Protein AF-A0A1Q6F1T2-F1 (afdb_monomer_lite)

Secondary structure (DSSP, 8-state):
--HHHHHHHHHTSTTT-PPPP---TT-HHHHHHHHHHHHHHHTTTTTHHHHHHHHTT-HHHHTTSPEEEEEEEEETTEEEEEEEEEE-----TTGGGSPPPPHHHHHHTTTSSPPPTT-

Sequence (119 aa):
MSARDAVDAVRARSGVGMPPVDVAPGDAAAMRTAIKHERRIELAFEDHRYWDLRRWDDAGTVLNRPLRGVKVTRSGDGFAYTPFEVAKRIFDAPKMNLYPIPQAEIVKSGGVLDQNPGW

pLDDT: mean 96.22, std 2.09, range [82.12, 98.38]

Foldseek 3Di:
DDLQVVLVCVCCPPPNNHDGDPDDPPPPVVSVVVVLVSCCVVCPPVPVNQLSCLVVVNCQPPQQDFDKDWDWDDDPPDIDTDIDGPGGGDDDPPQNSDDWDPPVVCVVVVNPDDTDPPD

Radius of gyration: 20.9 Å; chains: 1; bounding box: 54×32×60 Å

Structure (mmCIF, N/CA/C/O backbone):
data_AF-A0A1Q6F1T2-F1
#
_entry.id   AF-A0A1Q6F1T2-F1
#
loop_
_atom_site.group_PDB
_atom_site.id
_atom_site.type_symbol
_atom_site.label_atom_id
_atom_site.label_alt_id
_atom_site.label_comp_id
_atom_site.label_asym_id
_atom_site.label_entity_id
_atom_site.label_seq_id
_atom_site.pdbx_PDB_ins_code
_atom_site.Cartn_x
_atom_site.Cartn_y
_atom_site.Cartn_z
_atom_site.occupancy
_atom_site.B_iso_or_equiv
_atom_site.auth_seq_id
_atom_site.auth_comp_id
_atom_site.auth_asym_id
_atom_site.auth_atom_id
_atom_site.pdbx_PDB_model_num
ATOM 1 N N . MET A 1 1 ? 17.559 -16.605 13.804 1.00 82.12 1 MET A N 1
ATOM 2 C CA . MET A 1 1 ? 17.136 -16.040 12.509 1.00 82.12 1 MET A CA 1
ATOM 3 C C . MET A 1 1 ? 16.852 -14.563 12.716 1.00 82.12 1 MET A C 1
ATOM 5 O O . MET A 1 1 ? 16.013 -14.231 13.545 1.00 82.12 1 MET A O 1
ATOM 9 N N . SER A 1 2 ? 17.609 -13.696 12.051 1.00 94.88 2 SER A N 1
ATOM 10 C CA . SER A 1 2 ? 17.431 -12.243 12.065 1.00 94.88 2 SER A CA 1
ATOM 11 C C . SER A 1 2 ? 16.354 -11.797 11.061 1.00 94.88 2 SER A C 1
ATOM 13 O O . SER A 1 2 ? 15.929 -12.573 10.206 1.00 94.88 2 SER A O 1
ATOM 15 N N . ALA A 1 3 ? 15.922 -10.531 11.128 1.00 95.12 3 ALA A N 1
ATOM 16 C CA . ALA A 1 3 ? 15.012 -9.967 10.125 1.00 95.12 3 ALA A CA 1
ATOM 17 C C . ALA A 1 3 ? 15.621 -9.967 8.709 1.00 95.12 3 ALA A C 1
ATOM 19 O O . ALA A 1 3 ? 14.894 -10.125 7.731 1.00 95.12 3 ALA A O 1
ATOM 20 N N . ARG A 1 4 ? 16.950 -9.807 8.607 1.00 96.69 4 ARG A N 1
ATOM 21 C CA . ARG A 1 4 ? 17.692 -9.915 7.346 1.00 96.69 4 ARG A CA 1
ATOM 22 C C . ARG A 1 4 ? 17.634 -11.339 6.818 1.00 96.69 4 ARG A C 1
ATOM 24 O O . ARG A 1 4 ? 17.192 -11.527 5.694 1.00 96.69 4 ARG A O 1
ATOM 31 N N . ASP A 1 5 ? 17.970 -12.317 7.658 1.00 96.75 5 ASP A N 1
ATOM 32 C CA . ASP A 1 5 ? 17.971 -13.733 7.271 1.00 96.75 5 ASP A CA 1
ATOM 33 C C . ASP A 1 5 ? 16.596 -14.155 6.729 1.00 96.75 5 ASP A C 1
ATOM 35 O O . ASP A 1 5 ? 16.512 -14.885 5.748 1.00 96.75 5 ASP A O 1
ATOM 39 N N . ALA A 1 6 ? 15.512 -13.672 7.348 1.00 97.31 6 ALA A N 1
ATOM 40 C CA . ALA A 1 6 ? 14.150 -13.983 6.924 1.00 97.31 6 ALA A CA 1
ATOM 41 C C . ALA A 1 6 ? 13.793 -13.383 5.550 1.00 97.31 6 ALA A C 1
ATOM 43 O O . ALA A 1 6 ? 13.179 -14.062 4.731 1.00 97.31 6 ALA A O 1
ATOM 44 N N . VAL A 1 7 ? 14.176 -12.129 5.281 1.00 97.00 7 VAL A N 1
ATOM 45 C CA . VAL A 1 7 ? 13.961 -11.490 3.967 1.00 97.00 7 VAL A CA 1
ATOM 46 C C . VAL A 1 7 ? 14.827 -12.147 2.896 1.00 97.00 7 VAL A C 1
ATOM 48 O O . VAL A 1 7 ? 14.341 -12.449 1.808 1.00 97.00 7 VAL A O 1
ATOM 51 N N . ASP A 1 8 ? 16.090 -12.422 3.212 1.00 97.44 8 ASP A N 1
ATOM 52 C CA . ASP A 1 8 ? 17.028 -13.037 2.276 1.00 97.44 8 ASP A CA 1
ATOM 53 C C . ASP A 1 8 ? 16.627 -14.477 1.933 1.00 97.44 8 ASP A C 1
ATOM 55 O O . ASP A 1 8 ? 16.808 -14.898 0.793 1.00 97.44 8 ASP A O 1
ATOM 59 N N . ALA A 1 9 ? 15.988 -15.207 2.854 1.00 97.75 9 ALA A N 1
ATOM 60 C CA . ALA A 1 9 ? 15.413 -16.519 2.563 1.00 97.75 9 ALA A CA 1
ATOM 61 C C . ALA A 1 9 ? 14.307 -16.462 1.490 1.00 97.75 9 ALA A C 1
ATOM 63 O O . ALA A 1 9 ? 14.241 -17.348 0.638 1.00 97.75 9 ALA A O 1
ATOM 64 N N . VAL A 1 10 ? 13.467 -15.418 1.491 1.00 97.31 10 VAL A N 1
ATOM 65 C CA . VAL A 1 10 ? 12.441 -15.207 0.449 1.00 97.31 10 VAL A CA 1
ATOM 66 C C . VAL A 1 10 ? 13.103 -14.868 -0.887 1.00 97.31 10 VAL A C 1
ATOM 68 O O . VAL A 1 10 ? 12.782 -15.465 -1.913 1.00 97.31 10 VAL A O 1
ATOM 71 N N . ARG A 1 11 ? 14.080 -13.957 -0.869 1.00 98.00 11 ARG A N 1
ATOM 72 C CA . ARG A 1 11 ? 14.800 -13.494 -2.068 1.00 98.00 11 ARG A CA 1
ATOM 73 C C . ARG A 1 11 ? 15.612 -14.607 -2.732 1.00 98.00 11 ARG A C 1
ATOM 75 O O . ARG A 1 11 ? 15.664 -14.685 -3.959 1.00 98.00 11 ARG A O 1
ATOM 82 N N . ALA A 1 12 ? 16.196 -15.495 -1.931 1.00 97.88 12 ALA A N 1
ATOM 83 C CA . ALA A 1 12 ? 16.988 -16.634 -2.386 1.00 97.88 12 ALA A CA 1
ATOM 84 C C . ALA A 1 12 ? 16.146 -17.860 -2.790 1.00 97.88 12 ALA A C 1
ATOM 86 O O . ALA A 1 12 ? 16.720 -18.863 -3.224 1.00 97.88 12 ALA A O 1
ATOM 87 N N . ARG A 1 13 ? 14.808 -17.817 -2.661 1.00 97.81 13 ARG A N 1
ATOM 88 C CA . ARG A 1 13 ? 13.924 -18.923 -3.060 1.00 97.81 13 ARG A CA 1
ATOM 89 C C . ARG A 1 13 ? 14.219 -19.350 -4.501 1.00 97.81 13 ARG A C 1
ATOM 91 O O . ARG A 1 13 ? 14.398 -18.515 -5.392 1.00 97.81 13 ARG A O 1
ATOM 98 N N . SER A 1 14 ? 14.236 -20.663 -4.738 1.00 96.69 14 SER A N 1
ATOM 99 C CA . SER A 1 14 ? 14.409 -21.225 -6.081 1.00 96.69 14 SER A CA 1
ATOM 100 C C . SER A 1 14 ? 13.359 -20.654 -7.044 1.00 96.69 14 SER A C 1
ATOM 102 O O . SER A 1 14 ? 12.171 -20.622 -6.723 1.00 96.69 14 SER A O 1
ATOM 104 N N . GLY A 1 15 ? 13.805 -20.158 -8.199 1.00 93.12 15 GLY A N 1
ATOM 105 C CA . GLY A 1 15 ? 12.963 -19.458 -9.177 1.00 93.12 15 GLY A CA 1
ATOM 106 C C . GLY A 1 15 ? 12.859 -17.937 -8.988 1.00 93.12 15 GLY A C 1
ATOM 107 O O . GLY A 1 15 ? 12.421 -17.265 -9.916 1.00 93.12 15 GLY A O 1
ATOM 108 N N . VAL A 1 16 ? 13.291 -17.386 -7.845 1.00 95.31 16 VAL A N 1
ATOM 109 C CA . VAL A 1 16 ? 13.420 -15.931 -7.621 1.00 95.31 16 VAL A CA 1
ATOM 110 C C . VAL A 1 16 ? 14.868 -15.490 -7.816 1.00 95.31 16 VAL A C 1
ATOM 112 O O . VAL A 1 16 ? 15.145 -14.667 -8.684 1.00 95.31 16 VAL A O 1
ATOM 115 N N . GLY A 1 17 ? 15.799 -16.063 -7.042 1.00 95.12 17 GLY A N 1
ATOM 116 C CA . GLY A 1 17 ? 17.241 -15.844 -7.209 1.00 95.12 17 GLY A CA 1
ATOM 117 C C . GLY A 1 17 ? 17.696 -14.383 -7.089 1.00 95.12 17 GLY A C 1
ATOM 118 O O . GLY A 1 17 ? 18.643 -13.981 -7.763 1.00 95.12 17 GLY A O 1
ATOM 119 N N . MET A 1 18 ? 17.024 -13.574 -6.267 1.00 96.88 18 MET A N 1
ATOM 120 C CA . MET A 1 18 ? 17.406 -12.180 -6.045 1.00 96.88 18 MET A CA 1
ATOM 121 C C . MET A 1 18 ? 18.616 -12.078 -5.102 1.00 96.88 18 MET A C 1
ATOM 123 O O . MET A 1 18 ? 18.746 -12.885 -4.179 1.00 96.88 18 MET A O 1
ATOM 127 N N . PRO A 1 19 ? 19.493 -11.069 -5.280 1.00 97.38 19 PRO A N 1
ATOM 128 C CA . PRO A 1 19 ? 20.616 -10.855 -4.371 1.00 97.38 19 PRO A CA 1
ATOM 129 C C . PRO A 1 19 ? 20.118 -10.532 -2.953 1.00 97.38 19 PRO A C 1
ATOM 131 O O . PRO A 1 19 ? 19.004 -10.015 -2.818 1.00 97.38 19 PRO A O 1
ATOM 134 N N . PRO A 1 20 ? 20.924 -10.761 -1.902 1.00 97.31 20 PRO A N 1
ATOM 135 C CA . PRO A 1 20 ? 20.586 -10.355 -0.539 1.00 97.31 20 PRO A CA 1
ATOM 136 C C . PRO A 1 20 ? 20.220 -8.871 -0.435 1.00 97.31 20 PRO A C 1
ATOM 138 O O . PRO A 1 20 ? 20.602 -8.054 -1.276 1.00 97.31 20 PRO A O 1
ATOM 141 N N . VAL A 1 21 ? 19.462 -8.515 0.597 1.00 96.81 21 VAL A N 1
ATOM 142 C CA . VAL A 1 21 ? 19.026 -7.140 0.831 1.00 96.81 21 VAL A CA 1
ATOM 143 C C . VAL A 1 21 ? 20.220 -6.210 1.077 1.00 96.81 21 VAL A C 1
ATOM 145 O O . VAL A 1 21 ? 21.026 -6.407 1.992 1.00 96.81 21 VAL A O 1
ATOM 148 N N . ASP A 1 22 ? 20.312 -5.154 0.273 1.00 96.19 22 ASP A N 1
ATOM 149 C CA . ASP A 1 22 ? 21.367 -4.146 0.373 1.00 96.19 22 ASP A CA 1
ATOM 150 C C . ASP A 1 22 ? 20.951 -3.021 1.332 1.00 96.19 22 ASP A C 1
ATOM 152 O O . ASP A 1 22 ? 20.367 -2.008 0.953 1.00 96.19 22 ASP A O 1
ATOM 156 N N . VAL A 1 23 ? 21.164 -3.263 2.623 1.00 96.81 23 VAL A N 1
ATOM 157 C CA . VAL A 1 23 ? 20.907 -2.316 3.716 1.00 96.81 23 VAL A CA 1
ATOM 158 C C . VAL A 1 23 ? 22.107 -2.364 4.656 1.00 96.81 23 VAL A C 1
ATOM 160 O O . VAL A 1 23 ? 22.634 -3.444 4.917 1.00 96.81 23 VAL A O 1
ATOM 163 N N . ALA A 1 24 ? 22.545 -1.233 5.204 1.00 95.25 24 ALA A N 1
ATOM 164 C CA . ALA A 1 24 ? 23.640 -1.228 6.170 1.00 95.25 24 ALA A CA 1
ATOM 165 C C . ALA A 1 24 ? 23.248 -1.965 7.474 1.00 95.25 24 ALA A C 1
ATOM 167 O O . ALA A 1 24 ? 22.119 -1.814 7.956 1.00 95.25 24 ALA A O 1
ATOM 168 N N . PRO A 1 25 ? 24.146 -2.759 8.089 1.00 93.19 25 PRO A N 1
ATOM 169 C CA . PRO A 1 25 ? 23.900 -3.330 9.411 1.00 93.19 25 PRO A CA 1
ATOM 170 C C . PRO A 1 25 ? 23.560 -2.243 10.441 1.00 93.19 25 PRO A C 1
ATOM 172 O O . PRO A 1 25 ? 24.226 -1.215 10.510 1.00 93.19 25 PRO A O 1
ATOM 175 N N . GLY A 1 26 ? 22.521 -2.472 11.248 1.00 93.50 26 GLY A N 1
ATOM 176 C CA . GLY A 1 26 ? 22.069 -1.526 12.276 1.00 93.50 26 GLY A CA 1
ATOM 177 C C . GLY A 1 26 ? 21.070 -0.461 11.801 1.00 93.50 26 GLY A C 1
ATOM 178 O O . GLY A 1 26 ? 20.402 0.134 12.645 1.00 93.50 26 GLY A O 1
ATOM 179 N N . ASP A 1 27 ? 20.875 -0.264 10.491 1.00 97.25 27 ASP A N 1
ATOM 180 C CA . ASP A 1 27 ? 19.866 0.674 9.980 1.00 97.25 27 ASP A CA 1
ATOM 181 C C . ASP A 1 27 ? 18.462 0.045 9.975 1.00 97.25 27 ASP A C 1
ATOM 183 O O . ASP A 1 27 ? 17.975 -0.522 8.990 1.00 97.25 27 ASP A O 1
ATOM 187 N N . ALA A 1 28 ? 17.787 0.145 11.119 1.00 96.38 28 ALA A N 1
ATOM 188 C CA . ALA A 1 28 ? 16.448 -0.403 11.301 1.00 96.38 28 ALA A CA 1
ATOM 189 C C . ALA A 1 28 ? 15.386 0.263 10.402 1.00 96.38 28 ALA A C 1
ATOM 191 O O . ALA A 1 28 ? 14.395 -0.382 10.046 1.00 96.38 28 ALA A O 1
ATOM 192 N N . ALA A 1 29 ? 15.562 1.536 10.032 1.00 97.19 29 ALA A N 1
ATOM 193 C CA . ALA A 1 29 ? 14.598 2.272 9.217 1.00 97.19 29 ALA A CA 1
ATOM 194 C C . ALA A 1 29 ? 14.692 1.859 7.741 1.00 97.19 29 ALA A C 1
ATOM 196 O O . ALA A 1 29 ? 13.666 1.556 7.113 1.00 97.19 29 ALA A O 1
ATOM 197 N N . ALA A 1 30 ? 15.912 1.758 7.209 1.00 97.81 30 ALA A N 1
ATOM 198 C CA . ALA A 1 30 ? 16.151 1.218 5.876 1.00 97.81 30 ALA A CA 1
ATOM 199 C C . ALA A 1 30 ? 15.716 -0.250 5.795 1.00 97.81 30 ALA A C 1
ATOM 201 O O . ALA A 1 30 ? 15.004 -0.629 4.863 1.00 97.81 30 ALA A O 1
ATOM 202 N N . MET A 1 31 ? 16.016 -1.056 6.822 1.00 97.94 31 MET A N 1
ATOM 203 C CA . MET A 1 31 ? 15.585 -2.455 6.863 1.00 97.94 31 MET A CA 1
ATOM 204 C C . MET A 1 31 ? 14.056 -2.579 6.873 1.00 97.94 31 MET A C 1
ATOM 206 O O . MET A 1 31 ? 13.490 -3.399 6.151 1.00 97.94 31 MET A O 1
ATOM 210 N N . ARG A 1 32 ? 13.350 -1.727 7.631 1.00 97.75 32 ARG A N 1
ATOM 211 C CA . ARG A 1 32 ? 11.879 -1.683 7.616 1.00 97.75 32 ARG A CA 1
ATOM 212 C C . ARG A 1 32 ? 11.344 -1.324 6.233 1.00 97.75 32 ARG A C 1
ATOM 214 O O . ARG A 1 32 ? 10.374 -1.933 5.790 1.00 97.75 32 ARG A O 1
ATOM 221 N N . THR A 1 33 ? 11.967 -0.371 5.547 1.00 97.81 33 THR A N 1
ATOM 222 C CA . THR A 1 33 ? 11.594 0.006 4.175 1.00 97.81 33 THR A CA 1
ATOM 223 C C . THR A 1 33 ? 11.779 -1.160 3.205 1.00 97.81 33 THR A C 1
ATOM 225 O O . THR A 1 33 ? 10.863 -1.451 2.433 1.00 97.81 33 THR A O 1
ATOM 228 N N . ALA A 1 34 ? 12.900 -1.878 3.298 1.00 98.00 34 ALA A N 1
ATOM 229 C CA . ALA A 1 34 ? 13.157 -3.068 2.493 1.00 98.00 34 ALA A CA 1
ATOM 230 C C . ALA A 1 34 ? 12.123 -4.176 2.756 1.00 98.00 34 ALA A C 1
ATOM 232 O O . ALA A 1 34 ? 11.548 -4.707 1.812 1.00 98.00 34 ALA A O 1
ATOM 233 N N . ILE A 1 35 ? 11.782 -4.447 4.022 1.00 98.12 35 ILE A N 1
ATOM 234 C CA . ILE A 1 35 ? 10.733 -5.418 4.388 1.00 98.12 35 ILE A CA 1
ATOM 235 C C . ILE A 1 35 ? 9.371 -5.016 3.806 1.00 98.12 35 ILE A C 1
ATOM 237 O O . ILE A 1 35 ? 8.666 -5.851 3.238 1.00 98.12 35 ILE A O 1
ATOM 241 N N . LYS A 1 36 ? 8.983 -3.736 3.924 1.00 98.12 36 LYS A N 1
ATOM 242 C CA . LYS A 1 36 ? 7.726 -3.229 3.346 1.00 98.12 36 LYS A CA 1
ATOM 243 C C . LYS A 1 36 ? 7.703 -3.382 1.818 1.00 98.12 36 LYS A C 1
ATOM 245 O O . LYS A 1 36 ? 6.632 -3.615 1.253 1.00 98.12 36 LYS A O 1
ATOM 250 N N . HIS A 1 37 ? 8.850 -3.218 1.155 1.00 97.62 37 HIS A N 1
ATOM 251 C CA . HIS A 1 37 ? 8.992 -3.422 -0.284 1.00 97.62 37 HIS A CA 1
ATOM 252 C C . HIS A 1 37 ? 8.860 -4.902 -0.653 1.00 97.62 37 HIS A C 1
ATOM 254 O O . HIS A 1 37 ? 7.999 -5.232 -1.462 1.00 97.62 37 HIS A O 1
ATOM 260 N N . GLU A 1 38 ? 9.633 -5.783 -0.016 1.00 98.12 38 GLU A N 1
ATOM 261 C CA . GLU A 1 38 ? 9.618 -7.225 -0.286 1.00 98.12 38 GLU A CA 1
ATOM 262 C C . GLU A 1 38 ? 8.208 -7.798 -0.112 1.00 98.12 38 GLU A C 1
ATOM 264 O O . GLU A 1 38 ? 7.670 -8.433 -1.013 1.00 98.12 38 GLU A O 1
ATOM 269 N N . ARG A 1 39 ? 7.536 -7.448 0.993 1.00 98.38 39 ARG A N 1
ATOM 270 C CA . ARG A 1 39 ? 6.165 -7.893 1.274 1.00 98.38 39 ARG A CA 1
ATOM 271 C C . ARG A 1 39 ? 5.153 -7.433 0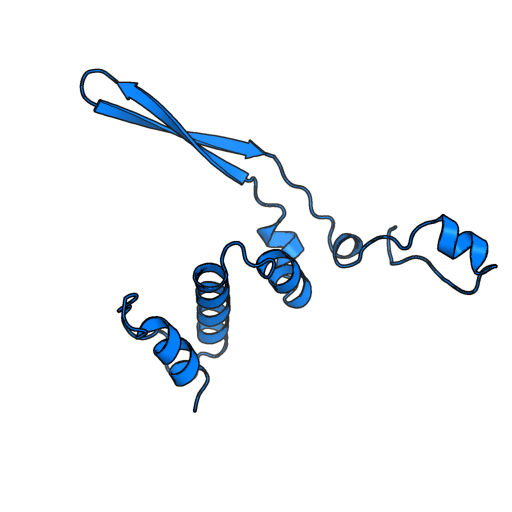.221 1.00 98.38 39 ARG A C 1
ATOM 273 O O . ARG A 1 39 ? 4.187 -8.138 -0.044 1.00 98.38 39 ARG A O 1
ATOM 280 N N . ARG A 1 40 ? 5.350 -6.253 -0.378 1.00 97.94 40 ARG A N 1
ATOM 281 C CA . ARG A 1 40 ? 4.485 -5.751 -1.457 1.00 97.94 40 ARG A CA 1
ATOM 282 C C . ARG A 1 40 ? 4.647 -6.571 -2.738 1.00 97.94 40 ARG A C 1
ATOM 284 O O . ARG A 1 40 ? 3.664 -6.704 -3.461 1.00 97.94 40 ARG A O 1
ATOM 291 N N . ILE A 1 41 ? 5.869 -6.998 -3.049 1.00 97.12 41 ILE A N 1
ATOM 292 C CA . ILE A 1 41 ? 6.179 -7.729 -4.280 1.00 97.12 41 ILE A CA 1
ATOM 293 C C . ILE A 1 41 ? 5.781 -9.194 -4.138 1.00 97.12 41 ILE A C 1
ATOM 295 O O . ILE A 1 41 ? 5.044 -9.693 -4.980 1.00 97.12 41 ILE A O 1
ATOM 299 N N . GLU A 1 42 ? 6.214 -9.844 -3.058 1.00 97.62 42 GLU A N 1
ATOM 300 C CA . GLU A 1 42 ? 5.994 -11.275 -2.833 1.00 97.62 42 GLU A CA 1
ATOM 301 C C . GLU A 1 42 ? 4.505 -11.620 -2.718 1.00 97.62 42 GLU A C 1
ATOM 303 O O . GLU A 1 42 ? 4.080 -12.618 -3.276 1.00 97.62 42 GLU A O 1
ATOM 308 N N . LEU A 1 43 ? 3.713 -10.774 -2.048 1.00 98.12 43 LEU A N 1
ATOM 309 C CA . LEU A 1 43 ? 2.288 -11.020 -1.781 1.00 98.12 43 LEU A CA 1
ATOM 310 C C . LEU A 1 43 ? 1.367 -10.159 -2.661 1.00 98.12 43 LEU A C 1
ATOM 312 O O . LEU A 1 43 ? 0.286 -9.716 -2.244 1.00 98.12 43 LEU A O 1
ATOM 316 N N . ALA A 1 44 ? 1.834 -9.811 -3.860 1.00 97.81 44 ALA A N 1
ATOM 317 C CA . ALA A 1 44 ? 1.041 -9.037 -4.801 1.00 97.81 44 ALA A CA 1
ATOM 318 C C . ALA A 1 44 ? -0.219 -9.823 -5.203 1.00 97.81 44 ALA A C 1
ATOM 320 O O . ALA A 1 44 ? -0.140 -10.981 -5.586 1.00 97.81 44 ALA A O 1
ATOM 321 N N . PHE A 1 45 ? -1.378 -9.158 -5.161 1.00 97.31 45 PHE A N 1
ATOM 322 C CA . PHE A 1 45 ? -2.696 -9.741 -5.468 1.00 97.31 45 PHE A CA 1
ATOM 323 C C . PHE A 1 45 ? -3.231 -10.773 -4.455 1.00 97.31 45 PHE A C 1
ATOM 325 O O . PHE A 1 45 ? -4.211 -11.449 -4.743 1.00 97.31 45 PHE A O 1
ATOM 332 N N . GLU A 1 46 ? -2.683 -10.806 -3.237 1.00 98.19 46 GLU A N 1
ATOM 333 C CA . GLU A 1 46 ? -3.132 -11.688 -2.141 1.00 98.19 46 GLU A CA 1
ATOM 334 C C . GLU A 1 46 ? -3.811 -10.920 -0.988 1.00 98.19 46 GLU A C 1
ATOM 336 O O . GLU A 1 46 ? -3.660 -11.241 0.184 1.00 98.19 46 GLU A O 1
ATOM 341 N N . ASP A 1 47 ? -4.509 -9.825 -1.300 1.00 96.88 47 ASP A N 1
ATOM 342 C CA . ASP A 1 47 ? -5.258 -8.988 -0.339 1.00 96.88 47 ASP A CA 1
ATOM 343 C C . ASP A 1 47 ? -4.449 -8.394 0.842 1.00 96.88 47 ASP A C 1
ATOM 345 O O . ASP A 1 47 ? -4.995 -7.851 1.796 1.00 96.88 47 ASP A O 1
ATOM 349 N N . HIS A 1 48 ? -3.117 -8.392 0.793 1.00 98.25 48 HIS A N 1
ATOM 350 C CA . HIS A 1 48 ? -2.313 -7.850 1.897 1.00 98.25 48 HIS A CA 1
ATOM 351 C C . HIS A 1 48 ? -2.099 -6.335 1.839 1.00 98.25 48 HIS A C 1
ATOM 353 O O . HIS A 1 48 ? -2.056 -5.659 2.872 1.00 98.25 48 HIS A O 1
ATOM 359 N N . ARG A 1 49 ? -1.959 -5.773 0.633 1.00 97.19 49 ARG A N 1
ATOM 360 C CA . ARG A 1 49 ? -1.445 -4.405 0.452 1.00 97.19 49 ARG A CA 1
ATOM 361 C C . ARG A 1 49 ? -2.310 -3.339 1.122 1.00 97.19 49 ARG A C 1
ATOM 363 O O . ARG A 1 49 ? -1.767 -2.363 1.637 1.00 97.19 49 ARG A O 1
ATOM 370 N N . TYR A 1 50 ? -3.629 -3.503 1.093 1.00 95.75 50 TYR A N 1
ATOM 371 C CA . TYR A 1 50 ? -4.553 -2.530 1.668 1.00 95.75 50 TYR A CA 1
ATOM 372 C C . TYR A 1 50 ? -4.408 -2.454 3.194 1.00 95.75 50 TYR A C 1
ATOM 374 O O . TYR A 1 50 ? -4.230 -1.370 3.755 1.00 95.75 50 TYR A O 1
ATOM 382 N N . TRP A 1 51 ? -4.384 -3.610 3.858 1.00 97.06 51 TRP A N 1
ATOM 383 C CA . TRP A 1 51 ? -4.225 -3.713 5.308 1.00 97.06 51 TRP A CA 1
ATOM 384 C C . TRP A 1 51 ? -2.826 -3.323 5.780 1.00 97.06 51 TRP A C 1
ATOM 386 O O . TRP A 1 51 ? -2.688 -2.646 6.798 1.00 97.06 51 TRP A O 1
ATOM 396 N N . ASP A 1 52 ? -1.794 -3.686 5.016 1.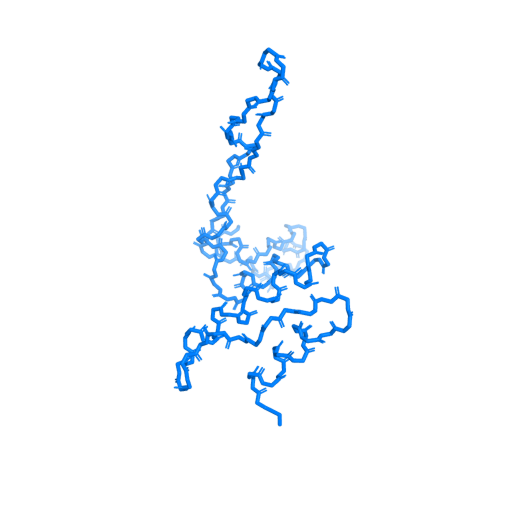00 98.38 52 ASP A N 1
ATOM 397 C CA . ASP A 1 52 ? -0.411 -3.302 5.292 1.00 98.38 52 ASP A CA 1
ATOM 398 C C . ASP A 1 52 ? -0.233 -1.783 5.332 1.00 98.38 52 ASP A C 1
ATOM 400 O O . ASP A 1 52 ? 0.369 -1.252 6.261 1.00 98.38 52 ASP A O 1
ATOM 404 N N . LEU A 1 53 ? -0.808 -1.063 4.369 1.00 97.75 53 LEU A N 1
ATOM 405 C CA . LEU A 1 53 ? -0.721 0.394 4.341 1.00 97.75 53 LEU A CA 1
ATOM 406 C C . LEU A 1 53 ? -1.455 1.054 5.513 1.00 97.75 53 LEU A C 1
ATOM 408 O O . LEU A 1 53 ? -0.946 2.030 6.057 1.00 97.75 53 LEU A O 1
ATOM 412 N N . ARG A 1 54 ? -2.616 0.526 5.919 1.00 96.56 54 ARG A N 1
ATOM 413 C CA . ARG A 1 54 ? -3.393 1.056 7.054 1.00 96.56 54 ARG A CA 1
ATOM 414 C C . ARG A 1 54 ? -2.663 0.854 8.378 1.00 96.56 54 ARG A C 1
ATOM 416 O O . ARG A 1 54 ? -2.483 1.804 9.126 1.00 96.56 54 ARG A O 1
ATOM 423 N N . ARG A 1 55 ? -2.180 -0.362 8.654 1.00 96.81 55 ARG A N 1
ATOM 424 C CA . ARG A 1 55 ? -1.494 -0.672 9.926 1.00 96.81 55 ARG A CA 1
ATOM 425 C C . ARG A 1 55 ? -0.125 -0.002 10.065 1.00 96.81 55 ARG A C 1
ATOM 427 O O . ARG A 1 55 ? 0.416 0.059 11.163 1.00 96.81 55 ARG A O 1
ATOM 434 N N . TRP A 1 56 ? 0.467 0.430 8.954 1.00 97.00 56 TRP A N 1
ATOM 435 C CA . TRP A 1 56 ? 1.717 1.189 8.939 1.00 97.00 56 TRP A CA 1
ATOM 436 C C . TRP A 1 56 ? 1.515 2.703 8.899 1.00 97.00 56 TRP A C 1
ATOM 438 O O . TRP A 1 56 ? 2.515 3.411 8.869 1.00 97.00 56 TRP A O 1
ATOM 448 N N . ASP A 1 57 ? 0.263 3.167 8.865 1.00 95.94 57 ASP A N 1
ATOM 449 C CA . ASP A 1 57 ? -0.111 4.573 8.675 1.00 95.94 57 ASP A CA 1
ATOM 450 C C . ASP A 1 57 ? 0.436 5.203 7.372 1.00 95.94 57 ASP A C 1
ATOM 452 O O . ASP A 1 57 ? 0.557 6.412 7.211 1.00 95.94 57 ASP A O 1
ATOM 456 N N . ASP A 1 58 ? 0.726 4.366 6.372 1.00 97.38 58 ASP A N 1
ATOM 457 C CA . ASP A 1 58 ? 1.200 4.802 5.055 1.00 97.38 58 ASP A CA 1
ATOM 458 C C . ASP A 1 58 ? 0.032 5.084 4.088 1.00 97.38 58 ASP A C 1
ATOM 460 O O . ASP A 1 58 ? 0.234 5.632 2.998 1.00 97.38 58 ASP A O 1
ATOM 464 N N . ALA A 1 59 ? -1.192 4.671 4.439 1.00 97.19 59 ALA A N 1
ATOM 465 C CA . ALA A 1 59 ? -2.361 4.702 3.560 1.00 97.19 59 ALA A CA 1
ATOM 466 C C . ALA A 1 59 ? -2.683 6.115 3.051 1.00 97.19 59 ALA A C 1
ATOM 468 O O . ALA A 1 59 ? -2.828 6.297 1.840 1.00 97.19 59 ALA A O 1
ATOM 469 N N . GLY A 1 60 ? -2.676 7.122 3.933 1.00 96.56 60 GLY A N 1
ATOM 470 C CA . GLY A 1 60 ? -2.901 8.524 3.563 1.00 96.56 60 GLY A CA 1
ATOM 471 C C . GLY A 1 60 ? -1.885 9.059 2.550 1.00 96.56 60 GLY A C 1
ATOM 472 O O . GLY A 1 60 ? -2.222 9.888 1.712 1.00 96.56 60 GLY A O 1
ATOM 473 N N . THR A 1 61 ? -0.660 8.532 2.534 1.00 96.25 61 THR A N 1
ATOM 474 C CA . THR A 1 61 ? 0.353 8.938 1.548 1.00 96.25 61 THR A CA 1
ATOM 475 C C . THR A 1 61 ? 0.267 8.112 0.266 1.00 96.25 61 THR A C 1
ATOM 477 O O . THR A 1 61 ? 0.353 8.643 -0.840 1.00 96.25 61 THR A O 1
ATOM 480 N N . VAL A 1 62 ? 0.145 6.789 0.380 1.00 96.44 62 VAL A N 1
ATOM 481 C CA . VAL A 1 62 ? 0.285 5.870 -0.760 1.00 96.44 62 VAL A CA 1
ATOM 482 C C . VAL A 1 62 ? -1.016 5.725 -1.546 1.00 96.44 62 VAL A C 1
ATOM 484 O O . VAL A 1 62 ? -0.971 5.614 -2.777 1.00 96.44 62 VAL A O 1
ATOM 487 N N . LEU A 1 63 ? -2.169 5.714 -0.873 1.00 96.38 63 LEU A N 1
ATOM 488 C CA . LEU A 1 63 ? -3.473 5.542 -1.518 1.00 96.38 63 LEU A CA 1
ATOM 489 C C . LEU A 1 63 ? -4.017 6.843 -2.119 1.00 96.38 63 LEU A C 1
ATOM 491 O O . LEU A 1 63 ? -4.821 6.755 -3.036 1.00 96.38 63 LEU A O 1
ATOM 495 N N . ASN A 1 64 ? -3.502 8.014 -1.725 1.00 96.88 64 ASN A N 1
ATOM 496 C CA . ASN A 1 64 ? -3.805 9.297 -2.381 1.00 96.88 64 ASN A CA 1
ATOM 497 C C . ASN A 1 64 ? -3.009 9.555 -3.673 1.00 96.88 64 ASN A C 1
ATOM 499 O O . ASN A 1 64 ? -3.316 10.484 -4.417 1.00 96.88 64 ASN A O 1
ATOM 503 N N . ARG A 1 65 ? -1.986 8.749 -3.990 1.00 96.38 65 ARG A N 1
ATOM 504 C CA . ARG A 1 65 ? -1.265 8.890 -5.269 1.00 96.38 65 ARG A CA 1
ATOM 505 C C . ARG A 1 65 ? -2.178 8.474 -6.428 1.00 96.38 65 ARG A C 1
ATOM 507 O O . ARG A 1 65 ? -2.843 7.440 -6.297 1.00 96.38 65 ARG A O 1
ATOM 514 N N . PRO A 1 66 ? -2.185 9.179 -7.570 1.00 95.75 66 PRO A N 1
ATOM 515 C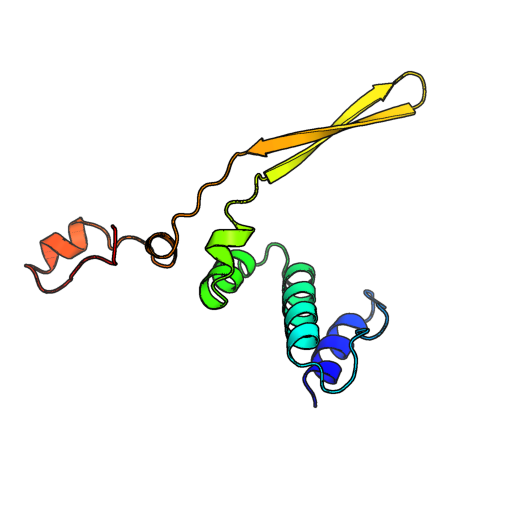 CA . PRO A 1 66 ? -2.953 8.748 -8.732 1.00 95.75 66 PRO A CA 1
ATOM 516 C C . PRO A 1 66 ? -2.483 7.367 -9.191 1.00 95.75 66 PRO A C 1
ATOM 518 O O . PRO A 1 66 ? -1.289 7.051 -9.154 1.00 95.75 66 PRO A O 1
ATOM 521 N N . LEU A 1 67 ? -3.429 6.528 -9.608 1.00 95.56 67 LEU A N 1
ATOM 522 C CA . LEU A 1 67 ? -3.090 5.290 -10.293 1.00 95.56 67 LEU A CA 1
ATOM 523 C C . LEU A 1 67 ? -2.592 5.660 -11.689 1.00 95.56 67 LEU A C 1
ATOM 525 O O . LEU A 1 67 ? -3.276 6.375 -12.418 1.00 95.56 67 LEU A O 1
ATOM 529 N N . ARG A 1 68 ? -1.400 5.192 -12.053 1.00 96.56 68 ARG A N 1
ATOM 530 C CA . ARG A 1 68 ? -0.777 5.487 -13.345 1.00 96.56 68 ARG A CA 1
ATOM 531 C C . ARG A 1 68 ? -0.737 4.247 -14.219 1.00 96.56 68 ARG A C 1
ATOM 533 O O . ARG A 1 68 ? -0.537 3.142 -13.724 1.00 96.56 68 ARG A O 1
ATOM 540 N N . GLY A 1 69 ? -0.899 4.468 -15.514 1.00 97.12 69 GLY A N 1
ATOM 541 C CA . GLY A 1 69 ? -0.769 3.473 -16.566 1.00 97.12 69 GLY A CA 1
ATOM 542 C C . GLY A 1 69 ? 0.084 4.024 -17.700 1.00 97.12 69 GLY A C 1
ATOM 543 O O . GLY A 1 69 ? 0.499 5.184 -17.679 1.00 97.12 69 GLY A O 1
ATOM 544 N N . VAL A 1 70 ? 0.346 3.186 -18.696 1.00 97.88 70 VAL A N 1
ATOM 545 C CA . VAL A 1 70 ? 1.086 3.572 -19.897 1.00 97.88 70 VAL A CA 1
ATOM 546 C C . VAL A 1 70 ? 0.231 3.240 -21.108 1.00 97.88 70 VAL A C 1
ATOM 548 O O . VAL A 1 70 ? -0.209 2.104 -21.271 1.00 97.88 70 VAL A O 1
ATOM 551 N N . LYS A 1 71 ? -0.031 4.244 -21.944 1.00 97.06 71 LYS A N 1
ATOM 552 C CA . LYS A 1 71 ? -0.678 4.071 -23.240 1.00 97.06 71 LYS A CA 1
ATOM 553 C C . LYS A 1 71 ? 0.395 3.728 -24.259 1.00 97.06 71 LYS A C 1
ATOM 555 O O . LYS A 1 71 ? 1.354 4.481 -24.407 1.00 97.06 71 LYS A O 1
ATOM 560 N N . VAL A 1 72 ? 0.221 2.604 -24.940 1.00 97.06 72 VAL A N 1
ATOM 561 C CA . VAL A 1 72 ? 1.138 2.146 -25.985 1.00 97.06 72 VAL A CA 1
ATOM 562 C C . VAL A 1 72 ? 0.484 2.400 -27.335 1.00 97.06 72 VAL A C 1
ATOM 564 O O . VAL A 1 72 ? -0.620 1.917 -27.586 1.00 97.06 72 VAL A O 1
ATOM 567 N N . THR A 1 73 ? 1.135 3.179 -28.193 1.00 97.06 73 THR A N 1
ATOM 568 C CA . THR A 1 73 ? 0.671 3.459 -29.559 1.00 97.06 73 THR A CA 1
ATOM 569 C C . THR A 1 73 ? 1.739 3.070 -30.571 1.00 97.06 73 THR A C 1
ATOM 571 O O . THR A 1 73 ? 2.934 3.131 -30.289 1.00 97.06 73 THR A O 1
ATOM 574 N N . ARG A 1 74 ? 1.321 2.646 -31.766 1.00 95.88 74 ARG A N 1
ATOM 575 C CA . ARG A 1 74 ? 2.259 2.371 -32.859 1.00 95.88 74 ARG A CA 1
ATOM 576 C C . ARG A 1 74 ? 2.832 3.689 -33.379 1.00 95.88 74 ARG A C 1
ATOM 578 O O . ARG A 1 74 ? 2.081 4.636 -33.597 1.00 95.88 74 ARG A O 1
ATOM 585 N N . SER A 1 75 ? 4.142 3.732 -33.586 1.00 94.25 75 SER A N 1
ATOM 586 C CA . SER A 1 75 ? 4.858 4.880 -34.144 1.00 94.25 75 SER A CA 1
ATOM 587 C C . SER A 1 75 ? 5.838 4.372 -35.199 1.00 94.25 75 SER A C 1
ATOM 589 O O . SER A 1 75 ? 6.931 3.912 -34.868 1.00 94.25 75 SER A O 1
ATOM 591 N N . GLY A 1 76 ? 5.406 4.370 -36.465 1.00 92.25 76 GLY A N 1
ATOM 592 C CA . GLY A 1 76 ? 6.135 3.722 -37.560 1.00 92.25 76 GLY A CA 1
ATOM 593 C C . GLY A 1 76 ? 6.345 2.225 -37.297 1.00 92.25 76 GLY A C 1
ATOM 594 O O . GLY A 1 76 ? 5.383 1.488 -37.048 1.00 92.25 76 GLY A O 1
ATOM 595 N N . ASP A 1 77 ? 7.612 1.808 -37.305 1.00 94.12 77 ASP A N 1
ATOM 596 C CA . ASP A 1 77 ? 8.043 0.432 -37.017 1.00 94.12 77 ASP A CA 1
ATOM 597 C C . ASP A 1 77 ? 8.215 0.141 -35.514 1.00 94.12 77 ASP A C 1
ATOM 599 O O . ASP A 1 77 ? 8.520 -0.987 -35.131 1.00 94.12 77 ASP A O 1
ATOM 603 N N . GLY A 1 78 ? 8.006 1.139 -34.648 1.00 95.94 78 GLY A N 1
ATOM 604 C CA . GLY A 1 78 ? 8.150 1.022 -33.198 1.00 95.94 78 GLY A CA 1
ATOM 605 C C . GLY A 1 78 ? 6.873 1.316 -32.409 1.00 95.94 78 GLY A C 1
ATOM 606 O O . GLY A 1 78 ? 5.766 1.433 -32.945 1.00 95.94 78 GLY A O 1
ATOM 607 N N . PHE A 1 79 ? 7.052 1.473 -31.096 1.00 97.50 79 PHE A N 1
ATOM 608 C CA . PHE A 1 79 ? 6.000 1.831 -30.146 1.00 97.50 79 PHE A CA 1
ATOM 609 C C . PHE A 1 79 ? 6.361 3.111 -29.393 1.00 97.50 79 PHE A C 1
ATOM 611 O O . PHE A 1 79 ? 7.499 3.287 -28.961 1.00 97.50 79 PHE A O 1
ATOM 618 N N . ALA A 1 80 ? 5.377 3.983 -29.199 1.00 97.25 80 ALA A N 1
ATOM 619 C CA . ALA A 1 80 ? 5.451 5.108 -28.283 1.00 97.25 80 ALA A CA 1
ATOM 620 C C . ALA A 1 80 ? 4.727 4.761 -26.976 1.00 97.25 80 ALA A C 1
ATOM 622 O O . ALA A 1 80 ? 3.668 4.130 -26.985 1.00 97.25 80 ALA A O 1
ATOM 623 N N . TYR A 1 81 ? 5.305 5.191 -25.855 1.00 97.38 81 TYR A N 1
ATOM 624 C CA . TYR A 1 81 ? 4.810 4.927 -24.507 1.00 97.38 81 TYR A CA 1
ATOM 625 C C . TYR A 1 81 ? 4.480 6.253 -23.832 1.00 97.38 81 TYR A C 1
ATOM 627 O O . TYR A 1 81 ? 5.371 7.045 -23.531 1.00 97.38 81 TYR A O 1
ATOM 635 N N . THR A 1 82 ? 3.200 6.504 -23.584 1.00 97.50 82 THR A N 1
ATOM 636 C CA . THR A 1 82 ? 2.740 7.745 -22.954 1.00 97.50 82 THR A CA 1
ATOM 637 C C . THR A 1 82 ? 2.130 7.433 -21.589 1.00 97.50 82 THR A C 1
ATOM 639 O O . THR A 1 82 ? 1.070 6.803 -21.530 1.00 97.50 82 THR A O 1
ATOM 642 N N . PRO A 1 83 ? 2.766 7.844 -20.476 1.00 97.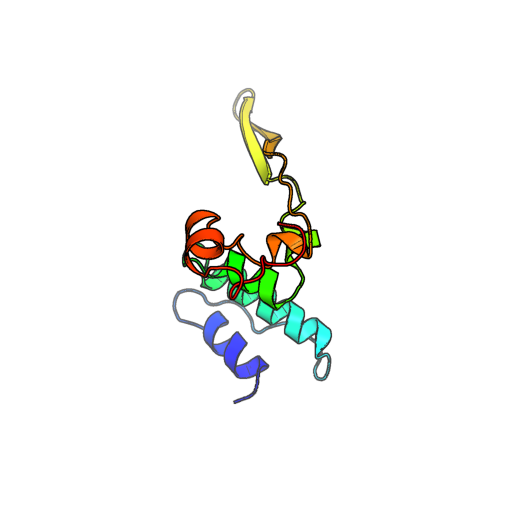00 83 PRO A N 1
ATOM 643 C CA . PRO A 1 83 ? 2.172 7.716 -19.153 1.00 97.00 83 PRO A CA 1
ATOM 644 C C . PRO A 1 83 ? 0.874 8.518 -19.056 1.00 97.00 83 PRO A C 1
ATOM 646 O O . PRO A 1 83 ? 0.792 9.637 -19.559 1.00 97.00 83 PRO A O 1
ATOM 649 N N . PHE A 1 84 ? -0.125 7.971 -18.373 1.00 96.94 84 PHE A N 1
ATOM 650 C CA . PHE A 1 84 ? -1.368 8.678 -18.079 1.00 96.94 84 PHE A CA 1
ATOM 651 C C . PHE A 1 84 ? -1.903 8.300 -16.697 1.00 96.94 84 PHE A C 1
ATOM 653 O O . PHE A 1 84 ? -1.531 7.271 -16.121 1.00 96.94 84 PHE A O 1
ATOM 660 N N . GLU A 1 85 ? -2.772 9.144 -16.149 1.00 97.44 85 GLU A N 1
ATOM 661 C CA . GLU A 1 85 ? -3.487 8.843 -14.912 1.00 97.44 85 GLU A CA 1
ATOM 662 C C . GLU A 1 85 ? -4.728 8.012 -15.234 1.00 97.44 85 GLU A C 1
ATOM 664 O O . GLU A 1 85 ? -5.627 8.458 -15.939 1.00 97.44 85 GLU A O 1
ATOM 669 N N . VAL A 1 86 ? -4.756 6.781 -14.728 1.00 97.12 86 VAL A N 1
ATOM 670 C CA . VAL A 1 86 ? -5.885 5.856 -14.878 1.00 97.12 86 VAL A CA 1
ATOM 671 C C . VAL A 1 86 ? -7.032 6.285 -13.972 1.00 97.12 86 VAL A C 1
ATOM 673 O O . VAL A 1 86 ? -8.189 6.254 -14.374 1.00 97.12 86 VAL A O 1
ATOM 676 N N . ALA A 1 87 ? -6.710 6.676 -12.738 1.00 96.38 87 ALA A N 1
ATOM 677 C CA . ALA A 1 87 ? -7.692 7.118 -11.763 1.00 96.38 87 ALA A CA 1
ATOM 678 C C . ALA A 1 87 ? -7.057 8.043 -10.725 1.00 96.38 87 ALA A C 1
ATOM 680 O O . ALA A 1 87 ? -5.988 7.749 -10.174 1.00 96.38 87 ALA A O 1
ATOM 681 N N . LYS A 1 88 ? -7.770 9.120 -10.392 1.00 95.69 88 LYS A N 1
ATOM 682 C CA . LYS A 1 88 ? -7.510 9.889 -9.177 1.00 95.69 88 LYS A CA 1
ATOM 683 C C . LYS A 1 88 ? -8.055 9.099 -7.990 1.00 95.69 88 LYS A C 1
ATOM 685 O O . LYS A 1 88 ? -9.198 8.653 -8.017 1.00 95.69 88 LYS A O 1
ATOM 690 N N . ARG A 1 89 ? -7.236 8.914 -6.958 1.00 95.06 89 ARG A N 1
ATOM 691 C CA . ARG A 1 89 ? -7.620 8.197 -5.738 1.00 95.06 89 ARG A CA 1
ATOM 692 C C . ARG A 1 89 ? -7.694 9.170 -4.571 1.00 95.06 89 ARG A C 1
ATOM 694 O O . ARG A 1 89 ? -6.933 10.134 -4.535 1.00 95.06 89 ARG A O 1
ATOM 701 N N . ILE A 1 90 ? -8.619 8.910 -3.654 1.00 95.44 90 ILE A N 1
ATOM 702 C CA . ILE A 1 90 ? -8.811 9.686 -2.430 1.00 95.44 90 ILE A CA 1
ATOM 703 C C . ILE A 1 90 ? -8.793 8.710 -1.259 1.00 95.44 90 ILE A C 1
ATOM 705 O O . ILE A 1 90 ? -9.475 7.687 -1.290 1.00 95.44 90 ILE A O 1
ATOM 709 N N . PHE A 1 91 ? -8.002 9.036 -0.245 1.00 96.69 91 PHE A N 1
ATOM 710 C CA . PHE A 1 91 ? -7.967 8.358 1.038 1.00 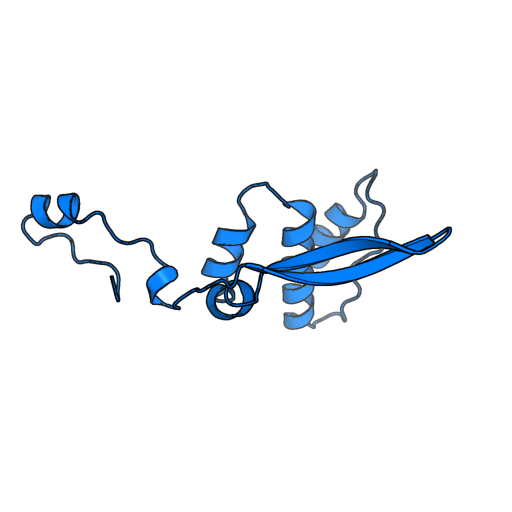96.69 91 PHE A CA 1
ATOM 711 C C . PHE A 1 91 ? -7.915 9.410 2.146 1.00 96.69 91 PHE A C 1
ATOM 713 O O . PHE A 1 91 ? -6.892 10.064 2.348 1.00 96.69 91 PHE A O 1
ATOM 720 N N . ASP A 1 92 ? -9.031 9.592 2.840 1.00 96.44 9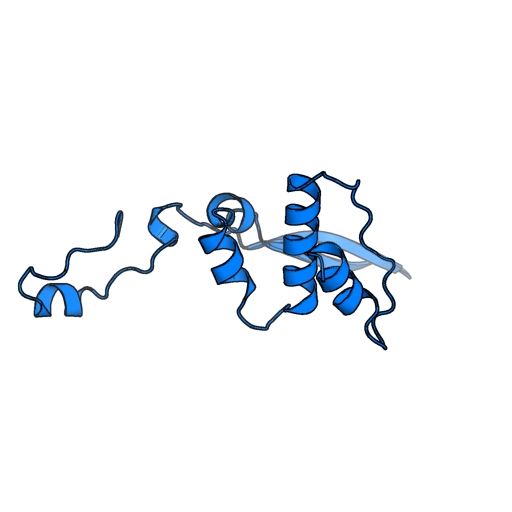2 ASP A N 1
ATOM 721 C CA . ASP A 1 92 ? -9.152 10.554 3.932 1.00 96.44 92 ASP A CA 1
ATOM 722 C C . ASP A 1 92 ? -8.673 9.907 5.238 1.00 96.44 92 ASP A C 1
ATOM 724 O O . ASP A 1 92 ? -9.389 9.115 5.850 1.00 96.44 92 ASP A O 1
ATOM 728 N N . ALA A 1 93 ? -7.423 10.164 5.624 1.00 94.44 93 ALA A N 1
ATOM 729 C CA . ALA A 1 93 ? -6.848 9.656 6.865 1.00 94.44 93 ALA A CA 1
ATOM 730 C C . ALA A 1 93 ? -7.040 10.684 8.001 1.00 94.44 93 ALA A C 1
ATOM 732 O O . ALA A 1 93 ? -6.779 11.864 7.780 1.00 94.44 93 ALA A O 1
ATOM 733 N N . PRO A 1 94 ? -7.435 10.261 9.221 1.00 94.50 94 PRO A N 1
ATOM 734 C CA . PRO A 1 94 ? -7.528 8.872 9.680 1.00 94.50 94 PRO A CA 1
ATOM 735 C C . PRO A 1 94 ? -8.896 8.206 9.454 1.00 94.50 94 PRO A C 1
ATOM 737 O O . PRO A 1 94 ? -9.015 7.011 9.703 1.00 94.50 94 PRO A O 1
ATOM 740 N N . LYS A 1 95 ? -9.917 8.924 8.967 1.00 95.75 95 LYS A N 1
ATOM 741 C CA . LYS A 1 95 ? -11.297 8.420 8.807 1.00 95.75 95 LYS A CA 1
ATOM 742 C C . LYS A 1 95 ? -11.367 7.061 8.093 1.00 95.75 95 LYS A C 1
ATOM 744 O O . LYS A 1 95 ? -11.914 6.095 8.617 1.00 95.75 95 LYS A O 1
ATOM 749 N N . MET A 1 96 ? -10.752 6.952 6.916 1.00 96.88 96 MET A N 1
ATOM 750 C CA . MET A 1 96 ? -10.746 5.746 6.078 1.00 96.88 96 MET A CA 1
ATOM 751 C C . MET A 1 96 ? -9.779 4.654 6.566 1.00 96.88 96 MET A C 1
ATOM 753 O O . MET A 1 96 ? -9.731 3.569 5.980 1.00 96.88 96 MET A O 1
ATOM 757 N N . ASN A 1 97 ? -9.045 4.880 7.667 1.00 95.88 97 ASN A N 1
ATOM 758 C CA . ASN A 1 97 ? -8.324 3.802 8.347 1.00 95.88 97 ASN A CA 1
ATOM 759 C C . ASN A 1 97 ? -9.271 2.828 9.049 1.00 95.88 97 ASN A C 1
ATOM 761 O O . ASN A 1 97 ? -8.815 1.741 9.400 1.00 95.88 97 ASN A O 1
ATOM 765 N N . LEU A 1 98 ? -10.556 3.155 9.210 1.00 95.06 98 LEU A N 1
ATOM 766 C CA . LEU A 1 98 ? -11.620 2.266 9.679 1.00 95.06 98 LEU A CA 1
ATOM 767 C C . LEU A 1 98 ? -12.797 2.318 8.696 1.00 95.06 98 LEU A C 1
ATOM 769 O O . LEU A 1 98 ? -13.031 3.338 8.051 1.00 95.06 98 LEU A O 1
ATOM 773 N N . TYR A 1 99 ? -13.520 1.207 8.553 1.00 94.88 99 TYR A N 1
ATOM 774 C CA . TYR A 1 99 ? -14.764 1.208 7.779 1.00 94.88 99 TYR A CA 1
ATOM 775 C C . TYR A 1 99 ? -15.890 1.838 8.606 1.00 94.88 99 TYR A C 1
ATOM 777 O O . TYR A 1 99 ? -15.874 1.682 9.828 1.00 94.88 99 TYR A O 1
ATOM 785 N N . PRO A 1 100 ? -16.877 2.505 7.984 1.00 96.38 100 PRO A N 1
ATOM 786 C CA . PRO A 1 100 ? -18.066 2.929 8.707 1.00 96.38 100 PRO A CA 1
ATOM 787 C C . PRO A 1 100 ? -18.788 1.700 9.263 1.00 96.38 100 PRO A C 1
ATOM 789 O O . PRO A 1 100 ? -18.968 0.699 8.563 1.00 96.38 100 PRO A O 1
ATOM 792 N N . ILE A 1 101 ? -19.222 1.781 10.517 1.00 96.19 101 ILE A N 1
ATOM 793 C CA . ILE A 1 101 ? -20.163 0.812 11.071 1.00 96.19 101 ILE A CA 1
ATOM 794 C C . ILE A 1 101 ? -21.490 1.014 10.326 1.00 96.19 101 ILE A C 1
ATOM 796 O O . ILE A 1 101 ? -21.926 2.164 10.191 1.00 96.19 101 ILE A O 1
ATOM 800 N N . PRO A 1 102 ? -22.133 -0.052 9.810 1.00 96.12 102 PRO A N 1
ATOM 801 C CA . PRO A 1 102 ? -23.403 0.082 9.109 1.00 96.12 102 PRO A CA 1
ATOM 802 C C . PRO A 1 102 ? -24.441 0.810 9.967 1.00 96.12 102 PRO A C 1
ATOM 804 O O . PRO A 1 102 ? -24.686 0.428 11.110 1.00 96.12 102 PRO A O 1
ATOM 807 N N . GLN A 1 103 ? -25.093 1.830 9.400 1.00 94.38 103 GLN A N 1
ATOM 808 C CA . GLN A 1 103 ? -26.033 2.678 10.144 1.00 94.38 103 GLN A CA 1
ATOM 809 C C . GLN A 1 103 ? -27.168 1.877 10.797 1.00 94.38 103 GLN A C 1
ATOM 811 O O . GLN A 1 103 ? -27.607 2.203 11.898 1.00 94.38 103 GLN A O 1
ATOM 816 N N . ALA A 1 104 ? -27.624 0.806 10.142 1.00 96.62 104 ALA A N 1
ATOM 817 C CA . ALA A 1 104 ? -28.648 -0.079 10.685 1.00 96.62 104 ALA A CA 1
ATOM 818 C C . ALA A 1 104 ? -28.217 -0.736 12.009 1.00 96.62 104 ALA A C 1
ATOM 820 O O . ALA A 1 104 ? -29.041 -0.864 12.910 1.00 96.62 104 ALA A O 1
ATOM 821 N N . GLU A 1 105 ? -26.937 -1.093 12.159 1.00 96.44 105 GLU A N 1
ATOM 822 C CA . GLU A 1 105 ? -26.417 -1.695 13.393 1.00 96.44 105 GLU A CA 1
ATOM 823 C C . GLU A 1 105 ? -26.314 -0.664 14.523 1.00 96.44 105 GLU A C 1
ATOM 825 O O . GLU A 1 105 ? -26.656 -0.972 15.664 1.00 96.44 105 GLU A O 1
ATOM 830 N N . ILE A 1 106 ? -25.946 0.584 14.208 1.00 95.44 106 ILE A N 1
ATOM 831 C CA . ILE A 1 106 ? -25.953 1.693 15.179 1.00 95.44 106 ILE A CA 1
ATOM 832 C C . ILE A 1 106 ? -27.370 1.919 15.708 1.00 95.44 106 ILE A C 1
ATOM 834 O O . ILE A 1 106 ? -27.586 1.917 16.920 1.00 95.44 106 ILE A O 1
ATOM 838 N N . VAL A 1 107 ? -28.354 2.040 14.810 1.00 95.19 107 VAL A N 1
ATOM 839 C CA . VAL A 1 107 ? -29.763 2.237 15.185 1.00 95.19 107 VAL A CA 1
ATOM 840 C C . VAL A 1 107 ? -30.282 1.054 16.005 1.00 95.19 107 VAL A C 1
ATOM 842 O O . VAL A 1 107 ? -30.903 1.253 17.047 1.00 95.19 107 VAL A O 1
ATOM 845 N N . LYS A 1 108 ? -29.987 -0.181 15.580 1.00 96.56 108 LYS A N 1
ATOM 846 C CA . LYS A 1 108 ? -30.400 -1.406 16.279 1.00 96.56 108 LYS A CA 1
ATOM 847 C C . LYS A 1 108 ? -29.791 -1.528 17.676 1.00 96.56 108 LYS A C 1
ATOM 849 O O . LYS A 1 108 ? -30.432 -2.083 18.562 1.00 96.56 108 LYS A O 1
ATOM 854 N N . SER A 1 109 ? -28.583 -1.004 17.882 1.00 95.81 109 SER A N 1
ATOM 855 C CA . SER A 1 109 ? -27.917 -1.024 19.188 1.00 95.81 109 SER A CA 1
ATOM 856 C C . SER A 1 109 ? -28.595 -0.144 20.243 1.00 95.81 109 SER A C 1
ATOM 858 O O . SER A 1 109 ? -28.266 -0.262 21.419 1.00 95.81 109 SER A O 1
ATOM 860 N N . GLY A 1 110 ? -29.511 0.750 19.845 1.00 92.44 110 GLY A N 1
ATOM 861 C CA . GLY A 1 110 ? -30.198 1.649 20.772 1.00 92.44 110 GLY A CA 1
ATOM 862 C C . GLY A 1 110 ? -29.272 2.661 21.456 1.00 92.44 110 GLY A C 1
ATOM 863 O O . GLY A 1 110 ? -29.581 3.105 22.557 1.00 92.44 110 GLY A O 1
ATOM 864 N N . GLY A 1 111 ? -28.144 3.009 20.825 1.00 85.69 111 GLY A N 1
ATOM 865 C CA . GLY A 1 111 ? -27.163 3.964 21.358 1.00 85.69 111 GLY A CA 1
ATOM 866 C C . GLY A 1 111 ? -25.989 3.336 22.117 1.00 85.69 111 GLY A C 1
ATOM 867 O O . GLY A 1 111 ? -25.264 4.055 22.792 1.00 85.69 111 GLY A O 1
ATOM 868 N N . VAL A 1 112 ? -25.795 2.015 22.026 1.00 94.75 112 VAL A N 1
ATOM 869 C CA . VAL A 1 112 ? -24.616 1.331 22.595 1.00 94.75 112 VAL A CA 1
ATOM 870 C C . VAL A 1 112 ? -23.409 1.393 21.654 1.00 94.75 112 VAL A C 1
ATOM 872 O O . VAL A 1 112 ? -22.272 1.443 22.114 1.00 94.75 112 VAL A O 1
ATOM 875 N N . LEU A 1 113 ? -23.641 1.351 20.338 1.00 95.19 113 LEU A N 1
ATOM 876 C CA . LEU A 1 113 ? -22.583 1.440 19.335 1.00 95.19 113 LEU A CA 1
ATOM 877 C C . LEU A 1 113 ? -22.428 2.879 18.847 1.00 95.19 113 LEU A C 1
ATOM 879 O O . LEU A 1 113 ? -23.319 3.406 18.181 1.00 95.19 113 LEU A O 1
ATOM 883 N N . ASP A 1 114 ? -21.262 3.460 19.110 1.00 94.44 114 ASP A N 1
ATOM 884 C CA . ASP A 1 114 ? -20.833 4.721 18.513 1.00 94.44 114 ASP A CA 1
ATOM 885 C C . ASP A 1 114 ? -20.146 4.486 17.164 1.00 94.44 114 ASP A C 1
ATOM 887 O O . ASP A 1 114 ? -19.486 3.469 16.944 1.00 94.44 114 ASP A O 1
ATOM 891 N N . GLN A 1 115 ? -20.289 5.446 16.251 1.00 95.62 115 GLN A N 1
ATOM 892 C CA . GLN A 1 115 ? -19.655 5.397 14.936 1.00 95.62 115 GLN A CA 1
ATOM 893 C C . GLN A 1 115 ? -18.129 5.576 15.032 1.00 95.62 115 GLN A C 1
ATOM 895 O O . GLN A 1 115 ? -17.606 6.254 15.918 1.00 95.62 115 GLN A O 1
ATOM 900 N N . ASN A 1 116 ? -17.404 5.009 14.064 1.00 96.25 116 ASN A N 1
ATOM 901 C CA . ASN A 1 116 ? -15.978 5.262 13.898 1.00 96.25 116 ASN A CA 1
ATOM 902 C C . ASN A 1 116 ? -15.707 6.746 13.575 1.00 96.25 116 ASN A C 1
ATOM 904 O O . ASN A 1 116 ? -16.473 7.362 12.833 1.00 96.25 116 ASN A O 1
ATOM 908 N N . PRO A 1 117 ? -14.593 7.330 14.055 1.00 95.25 117 PRO A N 1
ATOM 909 C CA . PRO A 1 117 ? -14.325 8.757 13.895 1.00 95.25 117 PRO A CA 1
ATOM 910 C C . PRO A 1 117 ? -14.411 9.251 12.443 1.00 95.25 117 PRO A C 1
ATOM 912 O O . PRO A 1 117 ? -13.736 8.737 11.549 1.00 95.25 117 PRO A O 1
ATOM 915 N N . GLY A 1 118 ? -15.219 10.291 12.230 1.00 94.62 118 GLY A N 1
ATOM 916 C CA . GLY A 1 118 ? -15.385 10.972 10.945 1.00 94.62 118 GLY A CA 1
ATOM 917 C C . GLY A 1 118 ? -16.407 10.349 9.989 1.00 94.62 118 GLY A C 1
ATOM 918 O O . GLY A 1 118 ? -16.640 10.937 8.928 1.00 94.62 118 GLY A O 1
ATOM 919 N N . TRP A 1 119 ? -16.997 9.196 10.315 1.00 93.38 119 TRP A N 1
ATOM 920 C CA . TRP A 1 119 ? -18.068 8.566 9.533 1.00 93.38 119 TRP A CA 1
ATOM 921 C C . TRP A 1 119 ? -19.467 9.008 9.948 1.00 93.38 119 TRP A C 1
ATOM 923 O O . TRP A 1 119 ? -19.640 9.437 11.107 1.00 93.38 119 TRP A O 1
#